Protein AF-A0A2J8QL60-F1 (afdb_monomer_lite)

Structure (mmCIF, N/CA/C/O backbone):
data_AF-A0A2J8QL60-F1
#
_entry.id   AF-A0A2J8QL60-F1
#
loop_
_atom_site.group_PDB
_atom_site.id
_atom_site.type_symbol
_atom_site.label_atom_id
_atom_site.label_alt_id
_atom_site.label_comp_id
_atom_site.label_asym_id
_atom_site.label_entity_id
_atom_site.label_seq_id
_atom_site.pdbx_PDB_ins_code
_atom_site.Cartn_x
_atom_site.Cartn_y
_atom_site.Cartn_z
_atom_site.occupancy
_atom_site.B_iso_or_equiv
_atom_site.auth_seq_id
_atom_site.auth_comp_id
_atom_site.auth_asym_id
_atom_site.auth_atom_id
_atom_site.pdbx_PDB_model_num
ATOM 1 N N . MET A 1 1 ? -16.538 -9.092 -1.454 1.00 82.19 1 MET A N 1
ATOM 2 C CA . MET A 1 1 ? -15.597 -8.965 -2.591 1.00 82.19 1 MET A CA 1
ATOM 3 C C . MET A 1 1 ? -15.289 -7.483 -2.761 1.00 82.19 1 MET A C 1
ATOM 5 O O . MET A 1 1 ? -16.236 -6.712 -2.702 1.00 82.19 1 MET A O 1
ATOM 9 N N . PHE A 1 2 ? -14.022 -7.080 -2.897 1.00 89.19 2 PHE A N 1
ATOM 10 C CA . PHE A 1 2 ? -13.625 -5.673 -3.082 1.00 89.19 2 PHE A CA 1
ATOM 11 C C . PHE A 1 2 ? -12.683 -5.528 -4.285 1.00 89.19 2 PHE A C 1
ATOM 13 O O . PHE A 1 2 ? -12.059 -6.502 -4.704 1.00 89.19 2 PHE A O 1
ATOM 20 N N . VAL A 1 3 ? -12.583 -4.313 -4.825 1.00 90.50 3 VAL A N 1
ATOM 21 C CA . VAL A 1 3 ? -11.656 -3.932 -5.901 1.00 90.50 3 VAL A CA 1
ATOM 22 C C . VAL A 1 3 ? -11.035 -2.591 -5.520 1.00 90.50 3 VAL A C 1
ATOM 24 O O . VAL A 1 3 ? -11.768 -1.676 -5.157 1.00 90.50 3 VAL A O 1
ATOM 27 N N . LEU A 1 4 ? -9.705 -2.471 -5.593 1.00 88.00 4 LEU A N 1
ATOM 28 C CA . LEU A 1 4 ? -8.990 -1.262 -5.153 1.00 88.00 4 LEU A CA 1
ATOM 29 C C . LEU A 1 4 ? -9.243 -0.058 -6.074 1.00 88.00 4 LEU A C 1
ATOM 31 O O . LEU A 1 4 ? -9.486 1.044 -5.597 1.00 88.00 4 LEU A O 1
ATOM 35 N N . CYS A 1 5 ? -9.227 -0.263 -7.396 1.00 82.31 5 CYS A N 1
ATOM 36 C CA . CYS A 1 5 ? -9.401 0.810 -8.378 1.00 82.31 5 CYS A CA 1
ATOM 37 C C . CYS A 1 5 ? -10.405 0.399 -9.459 1.00 82.31 5 CYS A C 1
ATOM 39 O O . CYS A 1 5 ? -10.045 -0.272 -10.423 1.00 82.31 5 CYS A O 1
ATOM 41 N N . ASN A 1 6 ? -11.664 0.823 -9.324 1.00 83.06 6 ASN A N 1
ATOM 42 C CA . ASN A 1 6 ? -12.675 0.555 -10.351 1.00 83.06 6 ASN A CA 1
ATOM 43 C C . ASN A 1 6 ? -12.508 1.475 -11.575 1.00 83.06 6 ASN A C 1
ATOM 45 O O . ASN A 1 6 ? -12.546 1.016 -12.711 1.00 83.06 6 ASN A O 1
ATOM 49 N N . GLN A 1 7 ? -12.272 2.772 -11.348 1.00 78.38 7 GLN A N 1
ATOM 50 C CA . GLN A 1 7 ? -12.256 3.774 -12.422 1.00 78.38 7 GLN A CA 1
ATOM 51 C C . GLN A 1 7 ? -10.896 3.974 -13.107 1.00 78.38 7 GLN A C 1
ATOM 53 O O . GLN A 1 7 ? -10.841 4.681 -14.099 1.00 78.38 7 GLN A O 1
ATOM 58 N N . ASN A 1 8 ? -9.820 3.324 -12.655 1.00 83.38 8 ASN A N 1
ATOM 59 C CA . ASN A 1 8 ? -8.483 3.438 -13.257 1.00 83.38 8 ASN A CA 1
ATOM 60 C C . ASN A 1 8 ? -7.665 2.151 -13.063 1.00 83.38 8 ASN A C 1
ATOM 62 O O . ASN A 1 8 ? -6.511 2.179 -12.641 1.00 83.38 8 ASN A O 1
ATOM 66 N N . LYS A 1 9 ? -8.279 0.995 -13.335 1.00 84.75 9 LYS A N 1
ATOM 67 C CA . LYS A 1 9 ? -7.664 -0.328 -13.114 1.00 84.75 9 LYS A CA 1
ATOM 68 C C . LYS A 1 9 ? -6.314 -0.520 -13.817 1.00 84.75 9 LYS A C 1
ATOM 70 O O . LYS A 1 9 ? -5.489 -1.293 -13.342 1.00 84.75 9 LYS A O 1
ATOM 75 N N . GLU A 1 10 ? -6.084 0.194 -14.919 1.00 86.88 10 GLU A N 1
ATOM 76 C CA . GLU A 1 10 ? -4.836 0.125 -15.681 1.00 86.88 10 GLU A CA 1
ATOM 77 C C . GLU A 1 10 ? -3.633 0.619 -14.867 1.00 86.88 10 GLU A C 1
ATOM 79 O O . GLU A 1 10 ? -2.547 0.074 -15.041 1.00 86.88 10 GLU A O 1
ATOM 84 N N . LEU A 1 11 ? -3.828 1.564 -13.934 1.00 85.75 11 LEU A N 1
ATOM 85 C CA . LEU A 1 11 ? -2.753 2.146 -13.119 1.00 85.75 11 LEU A CA 1
ATOM 86 C C . LEU A 1 11 ? -2.129 1.141 -12.145 1.00 85.75 11 LEU A C 1
ATOM 88 O O . LEU A 1 11 ? -0.934 1.190 -11.900 1.00 85.75 11 LEU A O 1
ATOM 92 N N . VAL A 1 12 ? -2.922 0.210 -11.615 1.00 91.19 12 VAL A N 1
ATOM 93 C CA . VAL A 1 12 ? -2.482 -0.805 -10.636 1.00 91.19 12 VAL A CA 1
ATOM 94 C C . VAL A 1 12 ? -2.507 -2.219 -11.226 1.00 91.19 12 VAL A C 1
ATOM 96 O O . VAL A 1 12 ? -2.619 -3.217 -10.515 1.00 91.19 12 VAL A O 1
ATOM 99 N N . SER A 1 13 ? -2.450 -2.313 -12.556 1.00 91.81 13 SER A N 1
ATOM 100 C CA . SER A 1 13 ? -2.530 -3.579 -13.281 1.00 91.81 13 SER A CA 1
ATOM 101 C C . SER A 1 13 ? -1.211 -4.356 -13.246 1.00 91.81 13 SER A C 1
ATOM 103 O O . SER A 1 13 ? -0.127 -3.793 -13.087 1.00 91.81 13 SER A O 1
ATOM 105 N N . TYR A 1 14 ? -1.282 -5.668 -13.502 1.00 93.00 14 TYR A N 1
ATOM 106 C CA . TYR A 1 14 ? -0.087 -6.499 -13.689 1.00 93.00 14 TYR A CA 1
ATOM 107 C C . TYR A 1 14 ? 0.847 -5.920 -14.764 1.00 93.00 14 TYR A C 1
ATOM 109 O O . TYR A 1 14 ? 2.063 -5.902 -14.587 1.00 93.00 14 TYR A O 1
ATOM 117 N N . ARG A 1 15 ? 0.282 -5.399 -15.860 1.00 93.56 15 ARG A N 1
ATOM 118 C CA . ARG A 1 15 ? 1.054 -4.783 -16.942 1.00 93.56 15 ARG A CA 1
ATOM 119 C C . ARG A 1 15 ? 1.745 -3.496 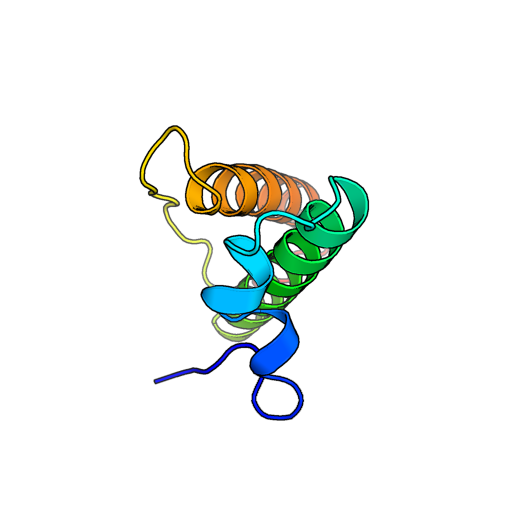-16.495 1.00 93.56 15 ARG A C 1
ATOM 121 O O . ARG A 1 15 ? 2.892 -3.293 -16.874 1.00 93.56 15 ARG A O 1
ATOM 128 N N . ALA A 1 16 ? 1.079 -2.656 -15.702 1.00 91.62 16 ALA A N 1
ATOM 129 C CA . ALA A 1 16 ? 1.671 -1.414 -15.206 1.00 91.62 16 ALA A CA 1
ATOM 130 C C . ALA A 1 16 ? 2.929 -1.666 -14.372 1.00 91.62 16 ALA A C 1
ATOM 132 O O . ALA A 1 16 ? 3.889 -0.921 -14.520 1.00 91.62 16 ALA A O 1
ATOM 133 N N . ILE A 1 17 ? 2.935 -2.740 -13.575 1.00 93.75 17 ILE A N 1
ATOM 134 C CA . ILE A 1 17 ? 4.038 -3.113 -12.677 1.00 93.75 17 ILE A CA 1
ATOM 135 C C . ILE A 1 17 ? 5.167 -3.855 -13.415 1.00 93.75 17 ILE A C 1
ATOM 137 O O . ILE A 1 17 ? 6.323 -3.754 -13.026 1.00 93.75 17 ILE A O 1
ATOM 141 N N . ASN A 1 18 ? 4.859 -4.614 -14.472 1.00 94.25 18 ASN A N 1
ATOM 142 C CA . ASN A 1 18 ? 5.827 -5.516 -15.119 1.00 94.25 18 ASN A CA 1
ATOM 143 C C . ASN A 1 18 ? 6.305 -5.047 -16.502 1.00 94.25 18 ASN A C 1
ATOM 145 O O . ASN A 1 18 ? 6.946 -5.815 -17.222 1.00 94.25 18 ASN A O 1
ATOM 149 N N . ARG A 1 19 ? 5.981 -3.819 -16.919 1.00 94.38 19 ARG A N 1
ATOM 150 C CA . ARG A 1 19 ? 6.518 -3.274 -18.173 1.00 94.38 19 ARG A CA 1
ATOM 151 C C . ARG A 1 19 ? 8.015 -2.944 -18.017 1.00 94.38 19 ARG A C 1
ATOM 153 O O . ARG A 1 19 ? 8.417 -2.480 -16.953 1.00 94.38 19 ARG A O 1
ATOM 160 N N . PRO A 1 20 ? 8.842 -3.174 -19.051 1.00 94.62 20 PRO A N 1
ATOM 161 C CA . PRO A 1 20 ? 10.298 -3.028 -18.954 1.00 94.62 20 PRO A CA 1
ATOM 162 C C . PRO A 1 20 ? 10.767 -1.573 -18.811 1.00 94.62 20 PRO A C 1
ATOM 164 O O . PRO A 1 20 ? 11.897 -1.329 -18.409 1.00 94.62 20 PRO A O 1
ATOM 167 N N . ASP A 1 21 ? 9.913 -0.618 -19.165 1.00 95.38 21 ASP A N 1
ATOM 168 C CA . ASP A 1 21 ? 10.146 0.824 -19.141 1.00 95.38 21 ASP A CA 1
ATOM 169 C C . ASP A 1 21 ? 9.555 1.504 -17.894 1.00 95.38 21 ASP A C 1
ATOM 171 O O . ASP A 1 21 ? 9.457 2.730 -17.858 1.00 95.38 21 ASP A O 1
ATOM 175 N N . ILE A 1 22 ? 9.125 0.733 -16.887 1.00 95.25 22 ILE A N 1
ATOM 176 C CA . ILE A 1 22 ? 8.650 1.307 -15.628 1.00 95.25 22 ILE A CA 1
ATOM 177 C C . ILE A 1 22 ? 9.813 1.966 -14.887 1.00 95.25 22 ILE A C 1
ATOM 179 O O . ILE A 1 22 ? 10.883 1.382 -14.719 1.00 95.25 22 ILE A O 1
ATOM 183 N N . THR A 1 23 ? 9.593 3.191 -14.428 1.00 95.88 23 THR A N 1
ATOM 184 C CA . THR A 1 23 ? 10.547 3.890 -13.566 1.00 95.88 23 THR A CA 1
ATOM 185 C C . THR A 1 23 ? 10.307 3.561 -12.094 1.00 95.88 23 THR A C 1
ATOM 187 O O . THR A 1 23 ? 9.184 3.251 -11.688 1.00 95.88 23 THR A O 1
ATOM 190 N N . ASP A 1 24 ? 11.340 3.702 -11.261 1.00 94.25 24 ASP A N 1
ATOM 191 C CA . ASP A 1 24 ? 11.215 3.521 -9.808 1.00 94.25 24 ASP A CA 1
ATOM 192 C C . ASP A 1 24 ? 10.146 4.447 -9.204 1.00 94.25 24 ASP A C 1
ATOM 194 O O . ASP A 1 24 ? 9.391 4.049 -8.321 1.00 94.25 24 ASP A O 1
ATOM 198 N N . THR A 1 25 ? 10.021 5.673 -9.721 1.00 96.06 25 THR A N 1
ATOM 199 C CA . THR A 1 25 ? 9.007 6.642 -9.276 1.00 96.06 25 THR A CA 1
ATOM 200 C C . THR A 1 25 ? 7.585 6.198 -9.621 1.00 96.06 25 THR A C 1
ATOM 202 O O . THR A 1 25 ? 6.671 6.343 -8.805 1.00 96.06 25 THR A O 1
ATOM 205 N N . GLU A 1 26 ? 7.372 5.642 -10.814 1.00 95.00 26 GLU A N 1
ATOM 206 C CA . GLU A 1 26 ? 6.065 5.103 -11.201 1.00 95.00 26 GLU A CA 1
ATOM 207 C C . GLU A 1 26 ? 5.726 3.860 -10.382 1.00 95.00 26 GLU A C 1
ATOM 209 O O . GLU A 1 26 ? 4.602 3.748 -9.897 1.00 95.00 26 GLU A O 1
ATOM 214 N N . MET A 1 27 ? 6.701 2.972 -10.161 1.00 94.75 27 MET A N 1
ATOM 215 C CA . MET A 1 27 ? 6.547 1.816 -9.279 1.00 94.75 27 MET A CA 1
ATOM 216 C C . MET A 1 27 ? 6.097 2.250 -7.881 1.00 94.75 27 MET A C 1
ATOM 218 O O . MET A 1 27 ? 5.087 1.760 -7.377 1.00 94.75 27 MET A O 1
ATOM 222 N N . GLU A 1 28 ? 6.801 3.211 -7.281 1.00 95.44 28 GLU A N 1
ATOM 223 C CA . GLU A 1 28 ? 6.476 3.769 -5.968 1.00 95.44 28 GLU A CA 1
ATOM 224 C C . GLU A 1 28 ? 5.042 4.312 -5.915 1.00 95.44 28 GLU A C 1
ATOM 226 O O . GLU A 1 28 ? 4.289 3.952 -5.010 1.00 95.44 28 GLU A O 1
ATOM 231 N N . THR A 1 29 ? 4.635 5.076 -6.933 1.00 95.00 29 THR A N 1
ATOM 232 C CA . THR A 1 29 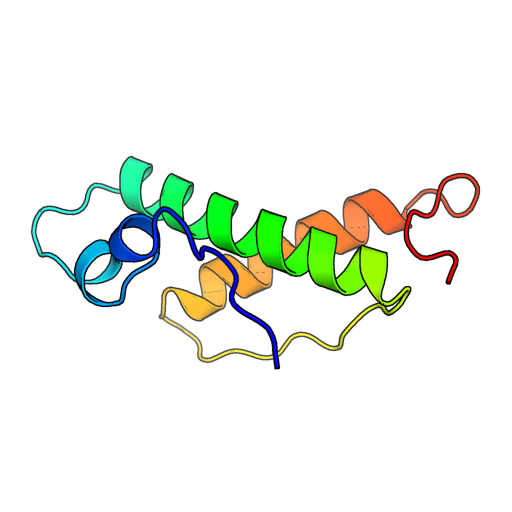? 3.288 5.662 -7.042 1.00 95.00 29 THR A CA 1
ATOM 233 C C . THR A 1 29 ? 2.197 4.590 -7.113 1.00 95.00 29 THR A C 1
ATOM 235 O O . THR A 1 29 ? 1.153 4.691 -6.456 1.00 95.00 29 THR A O 1
ATOM 238 N N . VAL A 1 30 ? 2.430 3.534 -7.900 1.00 95.12 30 VAL A N 1
ATOM 239 C CA . VAL A 1 30 ? 1.508 2.397 -8.010 1.00 95.12 30 VAL A CA 1
ATOM 240 C C . VAL A 1 30 ? 1.378 1.684 -6.664 1.00 95.12 30 VAL A C 1
ATOM 242 O O . VAL A 1 30 ? 0.261 1.389 -6.233 1.00 95.12 30 VAL A O 1
ATOM 245 N N . MET A 1 31 ? 2.494 1.451 -5.967 1.00 95.88 31 MET A N 1
ATOM 246 C CA . MET A 1 31 ? 2.470 0.802 -4.656 1.00 95.88 31 MET A CA 1
ATOM 247 C C . MET A 1 31 ? 1.783 1.659 -3.594 1.00 95.88 31 MET A C 1
ATOM 249 O O . MET A 1 31 ? 0.989 1.120 -2.826 1.00 95.88 31 MET A O 1
ATOM 253 N N . ASP A 1 32 ? 2.012 2.972 -3.575 1.00 96.19 32 ASP A N 1
ATOM 254 C CA . ASP A 1 32 ? 1.336 3.889 -2.649 1.00 96.19 32 ASP A CA 1
ATOM 255 C C . ASP A 1 32 ? -0.179 3.887 -2.864 1.00 96.19 32 ASP A C 1
ATOM 257 O O . ASP A 1 32 ? -0.945 3.775 -1.908 1.00 96.19 32 ASP A O 1
ATOM 261 N N . THR A 1 33 ? -0.624 3.870 -4.124 1.00 95.44 33 THR A N 1
ATOM 262 C CA . THR A 1 33 ? -2.052 3.765 -4.465 1.00 95.44 33 THR A CA 1
ATOM 263 C C . THR A 1 33 ? -2.679 2.484 -3.900 1.00 95.44 33 THR A C 1
ATOM 265 O O . THR A 1 33 ? -3.788 2.505 -3.351 1.00 95.44 33 THR A O 1
ATOM 268 N N . ILE A 1 34 ? -1.975 1.351 -4.006 1.00 96.19 34 ILE A N 1
ATOM 269 C CA . ILE A 1 34 ? -2.425 0.062 -3.462 1.00 96.19 34 ILE A CA 1
ATOM 270 C C . ILE A 1 34 ? -2.463 0.106 -1.928 1.00 96.19 34 ILE A C 1
ATOM 272 O O . ILE A 1 34 ? -3.450 -0.328 -1.329 1.00 96.19 34 ILE A O 1
ATOM 276 N N . VAL A 1 35 ? -1.414 0.638 -1.293 1.00 97.69 35 VAL A N 1
ATOM 277 C CA . VAL A 1 35 ? -1.292 0.758 0.169 1.00 97.69 35 VAL A CA 1
ATOM 278 C C . VAL A 1 35 ? -2.412 1.618 0.742 1.00 97.69 35 VAL A C 1
ATOM 280 O O . VAL A 1 35 ? -3.056 1.210 1.708 1.00 97.69 35 VAL A O 1
ATOM 283 N N . ASP A 1 36 ? -2.692 2.763 0.128 1.00 95.94 36 ASP A N 1
ATOM 284 C CA . ASP A 1 36 ? -3.747 3.682 0.554 1.00 95.94 36 ASP A CA 1
ATOM 285 C C . ASP A 1 36 ? -5.126 3.037 0.458 1.00 95.94 36 ASP A C 1
ATOM 287 O O . ASP A 1 36 ? -5.918 3.095 1.400 1.00 95.94 36 ASP A O 1
ATOM 291 N N . SER A 1 37 ? -5.387 2.345 -0.649 1.00 95.31 37 SER A N 1
ATOM 292 C CA . SER A 1 37 ? -6.659 1.661 -0.874 1.00 95.31 37 SER A CA 1
ATOM 293 C C . SER A 1 37 ? -6.881 0.522 0.131 1.00 95.31 37 SER A C 1
ATOM 295 O O . SER A 1 37 ? -7.973 0.387 0.687 1.00 95.31 37 SER A O 1
ATOM 297 N N . LEU A 1 38 ? -5.845 -0.28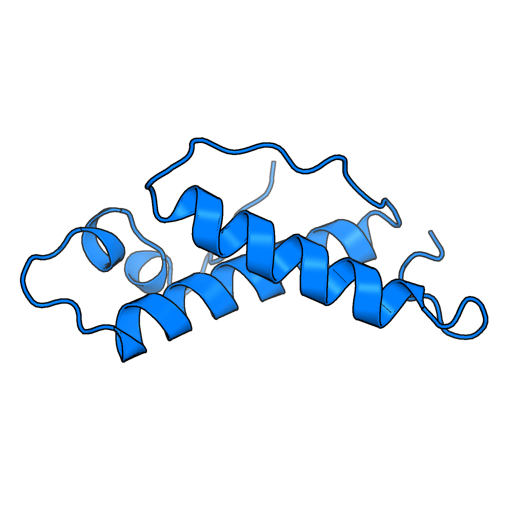0 0.411 1.00 96.50 38 LEU A N 1
ATOM 298 C CA . LEU A 1 38 ? -5.905 -1.344 1.418 1.00 96.50 38 LEU A CA 1
ATOM 299 C C . LEU A 1 38 ? -6.055 -0.784 2.834 1.00 96.50 38 LEU A C 1
ATOM 301 O O . LEU A 1 38 ? -6.840 -1.314 3.617 1.00 96.50 38 LEU A O 1
ATOM 305 N N . PHE A 1 39 ? -5.347 0.296 3.162 1.00 96.06 39 PHE A N 1
ATOM 306 C CA . PHE A 1 39 ? -5.477 0.966 4.451 1.00 96.06 39 PHE A CA 1
ATOM 307 C C . PHE A 1 39 ? -6.916 1.449 4.681 1.00 96.0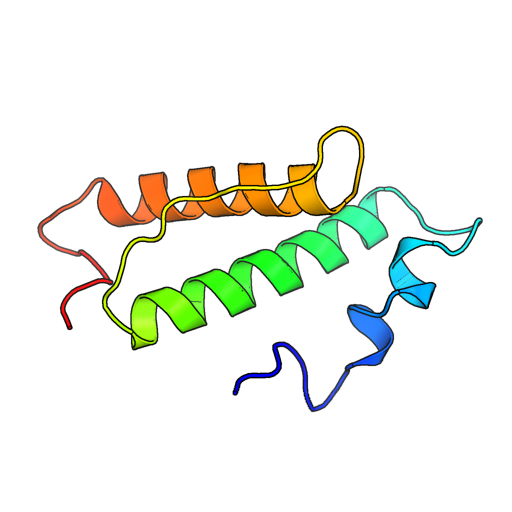6 39 PHE A C 1
ATOM 309 O O . PHE A 1 39 ? -7.516 1.101 5.694 1.00 96.06 39 PHE A O 1
ATOM 316 N N . CYS A 1 40 ? -7.504 2.162 3.715 1.00 94.25 40 CYS A N 1
ATOM 317 C CA . CYS A 1 40 ? -8.897 2.618 3.778 1.00 94.25 40 CYS A CA 1
ATOM 318 C C . CYS A 1 40 ? -9.890 1.456 3.921 1.00 94.25 40 CYS A C 1
ATOM 320 O O . CYS A 1 40 ? -10.860 1.556 4.675 1.00 94.25 40 CYS A O 1
ATOM 322 N N . PHE A 1 41 ? -9.644 0.341 3.229 1.00 95.06 41 PHE A N 1
ATOM 323 C CA . PHE A 1 41 ? -10.447 -0.871 3.365 1.00 95.06 41 PHE A CA 1
ATOM 324 C C . PHE A 1 41 ? -10.406 -1.425 4.797 1.00 95.06 41 PHE A C 1
ATOM 326 O O . PHE A 1 41 ? -11.458 -1.672 5.383 1.00 95.06 41 PHE A O 1
ATOM 333 N N . PHE A 1 42 ? -9.220 -1.571 5.392 1.00 94.81 42 PHE A N 1
ATOM 334 C CA . PHE A 1 42 ? -9.083 -2.084 6.758 1.00 94.81 42 PHE A CA 1
ATOM 335 C C . PHE A 1 42 ? -9.621 -1.122 7.823 1.00 94.81 42 PHE A C 1
ATOM 337 O O . PHE A 1 42 ? -10.230 -1.579 8.788 1.00 94.81 42 PHE A O 1
ATOM 344 N N . VAL A 1 43 ? -9.463 0.190 7.621 1.00 93.75 43 VAL A N 1
ATOM 345 C CA . VAL A 1 43 ? -10.100 1.226 8.451 1.00 93.75 43 VAL A CA 1
ATOM 346 C C . VAL A 1 43 ? -11.620 1.079 8.411 1.00 93.75 43 VAL A C 1
ATOM 348 O O . VAL A 1 43 ? -12.259 1.035 9.454 1.00 93.75 43 VAL A O 1
ATOM 351 N N . THR A 1 44 ? -12.196 0.908 7.218 1.00 92.88 44 THR A N 1
ATOM 352 C CA . THR A 1 44 ? -13.647 0.722 7.037 1.00 92.88 44 THR A CA 1
ATOM 353 C C . THR A 1 44 ? -14.153 -0.553 7.717 1.00 92.88 44 THR A C 1
ATOM 355 O O . THR A 1 44 ? -15.281 -0.592 8.198 1.00 92.88 44 THR A O 1
ATOM 358 N N . LEU A 1 45 ? -13.327 -1.600 7.773 1.00 92.88 45 LEU A N 1
ATOM 359 C CA . LEU A 1 45 ? -13.639 -2.831 8.501 1.00 92.88 45 LEU A CA 1
ATOM 360 C C . LEU A 1 45 ? -13.358 -2.753 10.011 1.00 92.88 45 LEU A C 1
ATOM 362 O O . LEU A 1 45 ? -13.694 -3.701 10.716 1.00 92.88 45 LEU A O 1
ATOM 366 N N . GLY A 1 46 ? -12.707 -1.695 10.505 1.00 91.38 46 GLY A N 1
ATOM 367 C CA . GLY A 1 46 ? -12.290 -1.585 11.906 1.00 91.38 46 GLY A CA 1
ATOM 368 C C . GLY A 1 46 ? -11.301 -2.672 12.350 1.00 91.38 46 GLY A C 1
ATOM 369 O O . GLY A 1 46 ? -11.219 -2.983 13.534 1.00 91.38 46 GLY A O 1
ATOM 370 N N . ALA A 1 47 ? -10.559 -3.286 11.420 1.00 90.44 47 ALA A N 1
ATOM 371 C CA . ALA A 1 47 ? -9.736 -4.464 11.696 1.00 90.44 47 ALA A CA 1
ATOM 372 C C . ALA A 1 47 ? -8.268 -4.260 11.304 1.00 90.44 47 ALA A C 1
ATOM 374 O O . ALA A 1 47 ? -7.963 -3.862 10.181 1.00 90.44 47 ALA A O 1
ATOM 375 N N . VAL A 1 48 ? -7.348 -4.616 12.206 1.00 92.88 48 VAL A N 1
ATOM 376 C CA . VAL A 1 48 ? -5.902 -4.621 11.933 1.00 92.88 48 VAL A CA 1
ATOM 377 C C . VAL A 1 48 ? -5.481 -6.022 11.465 1.00 92.88 48 VAL A C 1
ATOM 379 O O . VAL A 1 48 ? -5.598 -6.977 12.236 1.00 92.88 48 VAL A O 1
ATOM 382 N N . PRO A 1 49 ? -5.005 -6.191 10.219 1.00 94.81 49 PRO A N 1
ATOM 383 C CA . PRO A 1 49 ? -4.695 -7.509 9.669 1.00 94.81 49 PRO A CA 1
ATOM 384 C C . PRO A 1 49 ? -3.325 -8.045 10.111 1.00 94.81 49 PRO A C 1
ATOM 386 O O . PRO A 1 49 ? -2.407 -7.290 10.427 1.00 94.81 49 PRO A O 1
ATOM 389 N N . ILE A 1 50 ? -3.142 -9.367 10.007 1.00 97.06 50 ILE A N 1
ATOM 390 C CA . ILE A 1 50 ? -1.809 -9.988 9.959 1.00 97.06 50 ILE A CA 1
ATOM 391 C C . ILE A 1 50 ? -1.316 -9.940 8.508 1.00 97.06 50 ILE A C 1
ATOM 393 O O . ILE A 1 50 ? -1.898 -10.578 7.631 1.00 97.06 50 ILE A O 1
ATOM 397 N N . ILE A 1 51 ? -0.229 -9.210 8.249 1.00 97.81 51 ILE A N 1
ATOM 398 C CA . ILE A 1 51 ? 0.321 -9.048 6.896 1.00 97.81 51 ILE A CA 1
ATOM 399 C C . ILE A 1 51 ? 1.241 -10.223 6.538 1.00 97.81 51 ILE A C 1
ATOM 401 O O . ILE A 1 51 ? 2.154 -10.582 7.284 1.00 97.81 51 ILE A O 1
ATOM 405 N N . ARG A 1 52 ? 1.015 -10.821 5.362 1.00 97.88 52 ARG A N 1
ATOM 406 C CA . ARG A 1 52 ? 1.834 -11.891 4.770 1.00 97.88 52 ARG A CA 1
ATOM 407 C C . ARG A 1 52 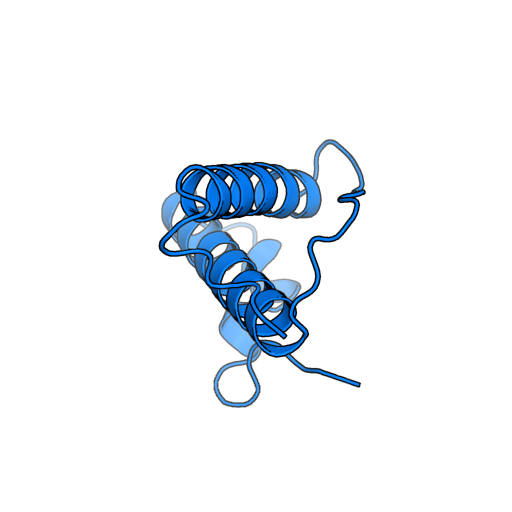? 1.975 -11.647 3.269 1.00 97.88 52 ARG A C 1
ATOM 409 O O . ARG A 1 52 ? 1.000 -11.287 2.620 1.00 97.88 52 ARG A O 1
ATOM 416 N N . CYS A 1 53 ? 3.166 -11.862 2.717 1.00 97.31 53 CYS A N 1
ATOM 417 C CA . CYS A 1 53 ? 3.443 -11.679 1.291 1.00 97.31 53 CYS A CA 1
ATOM 418 C C . CYS A 1 53 ? 4.600 -12.572 0.811 1.00 97.31 53 CYS A C 1
ATOM 420 O O . CYS A 1 53 ? 5.346 -13.138 1.615 1.00 97.31 53 CYS A O 1
ATOM 422 N N . SER A 1 54 ? 4.741 -12.693 -0.510 1.00 96.75 54 SER A N 1
ATOM 423 C CA . SER A 1 54 ? 5.906 -13.276 -1.180 1.00 96.75 54 SER A CA 1
ATOM 424 C C . SER A 1 54 ? 7.077 -12.289 -1.210 1.00 96.75 54 SER A C 1
ATOM 426 O O . SER A 1 54 ? 6.909 -11.138 -1.615 1.00 96.75 54 SER A O 1
ATOM 428 N N . ARG A 1 55 ? 8.271 -12.756 -0.827 1.00 95.12 55 ARG A N 1
ATOM 429 C CA . ARG A 1 55 ? 9.506 -11.951 -0.825 1.00 95.12 55 ARG A CA 1
ATOM 430 C C . ARG A 1 55 ? 10.067 -11.741 -2.231 1.00 95.12 55 ARG A C 1
ATOM 432 O O . ARG A 1 55 ? 9.855 -12.576 -3.107 1.00 95.12 55 ARG A O 1
ATOM 439 N N . GLY A 1 56 ? 10.807 -10.652 -2.416 1.00 92.19 56 GLY A N 1
ATOM 440 C CA . GLY A 1 56 ? 11.499 -10.292 -3.655 1.00 92.19 56 GLY A CA 1
ATOM 441 C C . GLY A 1 56 ? 10.579 -9.786 -4.767 1.00 92.19 56 GLY A C 1
ATOM 442 O O . GLY A 1 56 ? 10.982 -9.759 -5.924 1.00 92.19 56 GLY A O 1
ATOM 443 N N . THR A 1 57 ? 9.335 -9.423 -4.444 1.00 91.25 57 THR A N 1
ATOM 444 C CA . THR A 1 57 ? 8.327 -8.987 -5.424 1.00 91.25 57 THR A CA 1
ATOM 445 C C . THR A 1 57 ? 7.686 -7.670 -5.003 1.00 91.25 57 THR A C 1
ATOM 447 O O . THR A 1 57 ? 7.803 -7.260 -3.849 1.00 91.25 57 THR A O 1
ATOM 450 N N . ALA A 1 58 ? 6.923 -7.046 -5.904 1.00 92.94 58 ALA A N 1
ATOM 451 C CA . ALA A 1 58 ? 6.098 -5.874 -5.599 1.00 92.94 58 ALA A CA 1
ATOM 452 C C . ALA A 1 58 ? 5.197 -6.061 -4.358 1.00 92.94 58 ALA A C 1
ATOM 454 O O . ALA A 1 58 ? 4.947 -5.111 -3.619 1.00 92.94 58 ALA A O 1
ATOM 455 N N . ALA A 1 59 ? 4.756 -7.295 -4.081 1.00 95.50 59 ALA A N 1
ATOM 456 C CA . ALA A 1 59 ? 3.947 -7.602 -2.903 1.00 95.50 59 ALA A CA 1
ATOM 457 C C . ALA A 1 59 ? 4.680 -7.311 -1.581 1.00 95.50 59 ALA A C 1
ATOM 459 O O . ALA A 1 59 ? 4.041 -6.903 -0.613 1.00 95.50 59 ALA A O 1
ATOM 460 N N . GLU A 1 60 ? 6.004 -7.491 -1.534 1.00 97.25 60 GLU A N 1
ATOM 461 C CA . GLU A 1 60 ? 6.809 -7.169 -0.352 1.00 97.25 60 GLU A CA 1
ATOM 462 C C . GLU A 1 60 ? 6.855 -5.658 -0.107 1.00 97.25 60 GLU A C 1
ATOM 464 O O . GLU A 1 60 ? 6.674 -5.219 1.027 1.00 97.25 60 GLU A O 1
ATOM 469 N N . MET A 1 61 ? 6.992 -4.857 -1.168 1.00 96.44 61 MET A N 1
ATOM 470 C CA . MET A 1 61 ? 6.980 -3.394 -1.071 1.00 96.44 61 MET A CA 1
ATOM 471 C C . MET A 1 61 ? 5.640 -2.878 -0.527 1.00 96.44 61 MET A C 1
ATOM 473 O O . MET A 1 61 ? 5.624 -2.079 0.410 1.00 96.44 61 MET A O 1
ATOM 477 N N . VAL A 1 62 ? 4.517 -3.394 -1.041 1.00 97.69 62 VAL A N 1
ATOM 478 C CA . VAL A 1 62 ? 3.174 -3.084 -0.515 1.00 97.69 62 VAL A CA 1
ATOM 479 C C . VAL A 1 62 ? 3.052 -3.497 0.951 1.00 97.69 62 VAL A C 1
ATOM 481 O O . VAL A 1 62 ? 2.567 -2.719 1.768 1.00 97.69 62 VAL A O 1
ATOM 484 N N . ALA A 1 63 ? 3.502 -4.704 1.305 1.00 98.44 63 ALA A N 1
ATOM 485 C CA . ALA A 1 63 ? 3.401 -5.224 2.666 1.00 98.44 63 ALA A CA 1
ATOM 486 C C . ALA A 1 63 ? 4.178 -4.375 3.682 1.00 98.44 63 ALA A C 1
ATOM 488 O O . ALA A 1 63 ? 3.636 -4.042 4.734 1.00 98.44 63 ALA A O 1
ATOM 489 N N . VAL A 1 64 ? 5.419 -3.997 3.361 1.00 98.06 64 VAL A N 1
ATOM 490 C CA . VAL A 1 64 ? 6.264 -3.160 4.226 1.00 98.06 64 VAL A CA 1
ATOM 491 C C . VAL A 1 64 ? 5.664 -1.762 4.391 1.00 98.06 64 VAL A C 1
ATOM 493 O O . VAL A 1 64 ? 5.566 -1.261 5.512 1.00 98.06 64 VAL A O 1
ATOM 496 N N . LYS A 1 65 ? 5.215 -1.138 3.295 1.00 98.31 65 LYS A N 1
ATOM 497 C CA . LYS A 1 65 ? 4.583 0.189 3.333 1.00 98.31 65 LYS A CA 1
ATOM 498 C C . LYS A 1 65 ? 3.265 0.181 4.112 1.00 98.31 65 LYS A C 1
ATOM 500 O O . LYS A 1 65 ? 3.026 1.083 4.915 1.00 98.31 65 LYS A O 1
ATOM 505 N N . LEU A 1 66 ? 2.433 -0.845 3.926 1.00 98.25 66 LEU A N 1
ATOM 506 C CA . LEU A 1 66 ? 1.175 -0.997 4.654 1.00 98.25 66 LEU A CA 1
ATOM 507 C C . LEU A 1 66 ? 1.407 -1.225 6.154 1.00 98.25 66 LEU A C 1
ATOM 509 O O . LEU A 1 66 ? 0.744 -0.577 6.960 1.00 98.25 66 LEU A O 1
ATOM 513 N N . ASP A 1 67 ? 2.359 -2.084 6.540 1.00 97.44 67 ASP A N 1
ATOM 514 C CA . ASP A 1 67 ? 2.731 -2.296 7.949 1.00 97.44 67 ASP A CA 1
ATOM 515 C C . ASP A 1 67 ? 3.174 -0.982 8.606 1.00 97.44 67 ASP A C 1
ATOM 517 O O . ASP A 1 67 ? 2.666 -0.621 9.670 1.00 97.44 67 ASP A O 1
ATOM 521 N N . LYS A 1 68 ? 4.038 -0.211 7.932 1.00 97.12 68 LYS A N 1
ATOM 522 C CA . LYS A 1 68 ? 4.457 1.116 8.399 1.00 97.12 68 LYS A CA 1
ATOM 523 C C . LYS A 1 68 ? 3.258 2.048 8.599 1.00 97.12 68 LYS A C 1
ATOM 525 O O . LYS A 1 68 ? 3.098 2.603 9.686 1.00 97.12 68 LYS A O 1
ATOM 530 N N . LYS A 1 69 ? 2.387 2.175 7.592 1.00 96.00 69 LYS A N 1
ATOM 531 C CA . LYS A 1 69 ? 1.218 3.065 7.642 1.00 96.00 69 LYS A CA 1
ATOM 532 C C . LYS A 1 69 ? 0.235 2.675 8.749 1.00 96.00 69 LYS A C 1
ATOM 534 O O . LYS A 1 69 ? -0.273 3.549 9.452 1.00 96.00 69 LYS A O 1
ATOM 539 N N . LEU A 1 70 ? -0.006 1.378 8.950 1.00 94.75 70 LEU A N 1
ATOM 540 C CA . LEU A 1 70 ? -0.830 0.879 10.054 1.00 94.75 70 LEU A CA 1
ATOM 541 C C . LEU A 1 70 ? -0.221 1.245 11.409 1.00 94.75 70 LEU A C 1
ATOM 543 O O . LEU A 1 70 ? -0.908 1.819 12.250 1.00 94.75 70 LEU A O 1
ATOM 547 N N . ARG A 1 71 ? 1.072 0.969 11.619 1.00 93.12 71 ARG A N 1
ATOM 548 C CA . ARG A 1 71 ? 1.761 1.285 12.881 1.00 93.12 71 ARG A CA 1
ATOM 549 C C . ARG A 1 71 ? 1.727 2.772 13.208 1.00 93.12 71 ARG A C 1
ATOM 551 O O . ARG A 1 71 ? 1.507 3.125 14.362 1.00 93.12 71 ARG A O 1
ATOM 558 N N . GLU A 1 72 ? 1.931 3.632 12.213 1.00 91.81 72 GLU A N 1
ATOM 559 C CA . GLU A 1 72 ? 1.887 5.088 12.385 1.00 91.81 72 GLU A CA 1
ATOM 560 C C . GLU A 1 72 ? 0.497 5.574 12.819 1.00 91.81 72 GLU A C 1
ATOM 562 O O . GLU A 1 72 ? 0.404 6.392 13.732 1.00 91.81 72 GLU A O 1
ATOM 567 N N . ASN A 1 73 ? -0.576 5.021 12.244 1.00 90.44 73 ASN A N 1
ATOM 568 C CA . ASN A 1 73 ? -1.954 5.418 12.558 1.00 90.44 73 ASN A CA 1
ATOM 569 C C . ASN A 1 73 ? -2.521 4.760 13.828 1.00 90.44 73 ASN A C 1
ATOM 571 O O . ASN A 1 73 ? -3.463 5.279 14.416 1.00 90.44 73 ASN A O 1
ATOM 575 N N . LEU A 1 74 ? -1.950 3.640 14.276 1.00 87.38 74 LEU A N 1
ATOM 576 C CA . LEU A 1 74 ? -2.322 2.979 15.534 1.00 87.38 74 LEU A CA 1
ATOM 577 C C . LEU A 1 74 ? -1.552 3.513 16.747 1.00 87.38 74 LEU A C 1
ATOM 579 O O . LEU A 1 74 ? -1.892 3.188 17.884 1.00 87.38 74 LEU A O 1
ATOM 583 N N . ARG A 1 75 ? -0.495 4.303 16.526 1.00 83.81 75 ARG A N 1
ATOM 584 C CA . ARG A 1 75 ? 0.391 4.779 17.595 1.00 83.81 75 ARG A CA 1
ATOM 585 C C . ARG A 1 75 ? -0.336 5.639 18.631 1.00 83.81 75 ARG A C 1
ATOM 587 O O . ARG A 1 75 ? 0.053 5.614 19.797 1.00 83.81 75 ARG A O 1
ATOM 594 N N . ASP A 1 76 ? -1.368 6.377 18.224 1.00 78.94 76 ASP A N 1
ATOM 595 C CA . ASP A 1 76 ? -2.212 7.161 19.127 1.00 78.94 76 ASP A CA 1
ATOM 596 C C . ASP A 1 76 ? -3.585 6.502 19.303 1.00 78.94 76 ASP A C 1
ATOM 598 O O . ASP A 1 76 ? -4.500 6.673 18.497 1.00 78.94 76 ASP A O 1
ATOM 602 N N . ALA A 1 77 ? -3.738 5.762 20.403 1.00 68.44 77 ALA A N 1
ATOM 603 C CA . ALA A 1 77 ? -4.981 5.073 20.737 1.00 68.44 77 ALA A CA 1
ATOM 604 C C . ALA A 1 77 ? -6.177 6.023 20.939 1.00 68.44 77 ALA A C 1
ATOM 606 O O . ALA A 1 77 ? -7.318 5.575 20.859 1.00 68.44 77 ALA A O 1
ATOM 607 N N . ARG A 1 78 ? -5.949 7.324 21.187 1.00 70.56 78 ARG A N 1
ATOM 608 C CA . ARG A 1 78 ? -7.033 8.309 21.348 1.00 70.56 78 ARG A CA 1
ATOM 609 C C . ARG 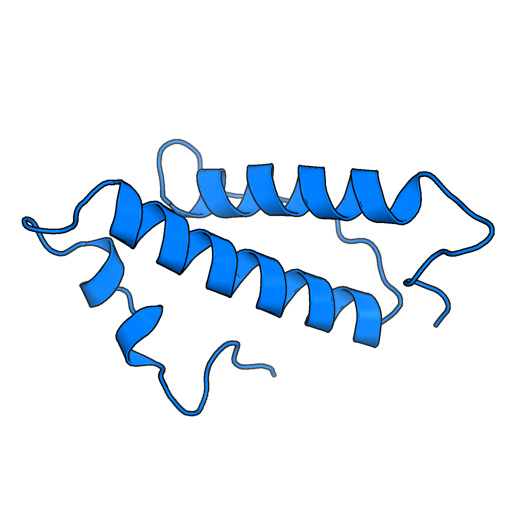A 1 78 ? -7.621 8.767 20.015 1.00 70.56 78 ARG A C 1
ATOM 611 O O . ARG A 1 78 ? -8.719 9.311 20.016 1.00 70.56 78 ARG A O 1
ATOM 618 N N . ASN A 1 79 ? -6.911 8.547 18.909 1.00 72.06 79 ASN A N 1
ATOM 619 C CA . ASN A 1 79 ? -7.329 8.933 17.561 1.00 72.06 79 ASN A CA 1
ATOM 620 C C . ASN A 1 79 ? -7.256 7.749 16.583 1.00 72.06 79 ASN A C 1
ATOM 622 O O . ASN A 1 79 ? -6.964 7.920 15.399 1.00 72.06 79 ASN A O 1
ATOM 626 N N . SER A 1 80 ? -7.467 6.532 17.091 1.00 77.50 80 SER A N 1
ATOM 627 C CA . SER A 1 80 ? -7.417 5.333 16.261 1.00 77.50 80 SER A CA 1
ATOM 628 C C . SER A 1 80 ? -8.517 5.387 15.206 1.00 77.50 80 SER A C 1
ATOM 630 O O . SER A 1 80 ? -9.698 5.456 15.532 1.00 77.50 80 SER A O 1
ATOM 632 N N . LEU A 1 81 ? -8.128 5.290 13.936 1.00 83.94 81 LEU A N 1
ATOM 633 C CA . LEU A 1 81 ? -9.069 5.166 12.820 1.00 83.94 81 LEU A CA 1
ATOM 634 C C . LEU A 1 81 ? -9.770 3.794 12.794 1.00 83.94 81 LEU A C 1
ATOM 636 O O . LEU A 1 81 ? -10.703 3.597 12.028 1.00 83.94 81 LEU A O 1
ATOM 640 N N . PHE A 1 82 ? -9.333 2.842 13.624 1.00 84.06 82 PHE A N 1
ATOM 641 C CA . PHE A 1 82 ? -9.827 1.462 13.666 1.00 84.06 82 PHE A CA 1
ATOM 642 C C . PHE A 1 82 ? -10.875 1.237 14.768 1.00 84.06 82 PHE A C 1
ATOM 644 O O . PHE A 1 82 ? -10.876 0.201 15.428 1.00 84.06 82 PHE A O 1
ATOM 651 N N . THR A 1 83 ? -11.750 2.212 15.006 1.00 71.62 83 THR A N 1
ATOM 652 C CA . THR A 1 83 ? -12.892 2.083 15.925 1.00 71.62 83 THR A CA 1
ATOM 653 C C . THR A 1 83 ? -14.128 1.653 15.136 1.00 71.62 83 THR A C 1
ATOM 655 O O . THR A 1 83 ? -14.960 2.488 14.780 1.00 71.62 83 THR A O 1
ATOM 658 N N . GLY A 1 84 ? -14.183 0.368 14.784 1.00 57.00 84 GLY A N 1
ATOM 659 C CA . GLY A 1 84 ? -15.410 -0.281 14.308 1.00 57.00 84 GLY A CA 1
ATOM 660 C C . GLY A 1 84 ? -16.337 -0.632 15.461 1.00 57.00 84 GLY A C 1
ATOM 661 O O . GLY A 1 84 ? -15.808 -0.978 16.542 1.00 57.00 84 GLY A O 1
#

Organism: Pan troglodytes (NCBI:txid9598)

pLDDT: mean 91.16, std 7.78, range [57.0, 98.44]

Foldseek 3Di:
DDDLDPPCQVLLDPCVCPPPPHDPVSLVVSLVSVLVSVLVVQLVVLHDDDADDDPPDSSVVNRVSNVVVQCVQVVDVVRRSSPD

Secondary structure (DSSP, 8-state):
---S-STTGGGGSHHHHH-TT--HHHHHHHHHHHHHHHHHHHHHTT--PPP---TTSHHHHHHHHHHHHHHHHHS-GGG-S---

Radius of gyration: 13.94 Å; chains: 1; bounding box: 27×22×40 Å

InterPro domains:
  IPR001619 Sec1-like protein [PF00995] (3-80)
  IPR027482 Sec1-like, domain 2 [G3DSA:3.40.50.1910] (1-84)
  IPR036045 Sec1-like superfamily [SSF56815] (13-80)

Sequence (84 aa):
MFVLCNQNKELVSYRAINRPDITDTEMETVMDTIVDSLFCFFVTLGAVPIIRCSRGTAAEMVAVKLDKKLRENLRDARNSLFTG